Protein AF-A0A3N5HNN5-F1 (afdb_monomer_lite)

pLDDT: mean 74.44, std 19.77, range [36.53, 98.31]

Structure (mmCIF, N/CA/C/O backbone):
data_AF-A0A3N5HNN5-F1
#
_entry.id   AF-A0A3N5HNN5-F1
#
loop_
_atom_site.group_PDB
_atom_site.id
_atom_site.type_symbol
_atom_site.label_atom_id
_atom_site.label_alt_id
_atom_site.label_comp_id
_atom_site.label_asym_id
_atom_site.label_entity_id
_atom_site.label_seq_id
_atom_site.pdbx_PDB_ins_code
_atom_site.Cartn_x
_atom_site.Cartn_y
_atom_site.Cartn_z
_atom_site.occupancy
_atom_site.B_iso_or_equiv
_atom_site.auth_seq_id
_atom_site.auth_comp_id
_atom_site.auth_asym_id
_atom_site.auth_atom_id
_atom_site.pdbx_PDB_model_num
ATOM 1 N N . MET A 1 1 ? -41.755 27.404 -4.865 1.00 36.53 1 MET A N 1
ATOM 2 C CA . MET A 1 1 ? -41.473 27.148 -6.297 1.00 36.53 1 MET A CA 1
ATOM 3 C C . MET A 1 1 ? -39.953 27.106 -6.422 1.00 36.53 1 MET A C 1
ATOM 5 O O . MET A 1 1 ? -39.340 28.124 -6.163 1.00 36.53 1 MET A O 1
ATOM 9 N N . ALA A 1 2 ? -39.311 25.939 -6.336 1.00 42.66 2 ALA A N 1
ATOM 10 C CA . ALA A 1 2 ? -39.135 24.893 -7.355 1.00 42.66 2 ALA A CA 1
ATOM 11 C C . ALA A 1 2 ? -37.869 25.106 -8.217 1.00 42.66 2 ALA A C 1
ATOM 13 O O . ALA A 1 2 ? -37.858 26.008 -9.041 1.00 42.66 2 ALA A O 1
ATOM 14 N N . SER A 1 3 ? -36.909 24.178 -8.058 1.00 51.94 3 SER A N 1
ATOM 15 C CA . SER A 1 3 ? -35.879 23.739 -9.024 1.00 51.94 3 SER A CA 1
ATOM 16 C C . SER A 1 3 ? -34.782 24.740 -9.448 1.00 51.94 3 SER A C 1
ATOM 18 O O . SER A 1 3 ? -35.050 25.909 -9.657 1.00 51.94 3 SER A O 1
ATOM 20 N N . ALA A 1 4 ? -33.515 24.357 -9.634 1.00 43.47 4 ALA A N 1
ATOM 21 C CA . ALA A 1 4 ? -33.016 23.041 -10.017 1.00 43.47 4 ALA A CA 1
ATOM 22 C C . ALA A 1 4 ? -31.589 22.771 -9.502 1.00 43.47 4 ALA A C 1
ATOM 24 O O . ALA A 1 4 ? -30.694 23.607 -9.601 1.00 43.47 4 ALA A O 1
ATOM 25 N N . CYS A 1 5 ? -31.384 21.547 -9.019 1.00 45.41 5 CYS A N 1
ATOM 26 C CA . CYS A 1 5 ? -30.111 20.846 -9.117 1.00 45.41 5 CYS A CA 1
ATOM 27 C C . CYS A 1 5 ? -29.859 20.454 -10.588 1.00 45.41 5 CYS A C 1
ATOM 29 O O . CYS A 1 5 ? -30.796 20.051 -11.274 1.00 45.41 5 CYS A O 1
ATOM 31 N N . GLY A 1 6 ? -28.601 20.478 -11.036 1.00 44.38 6 GLY A N 1
ATOM 32 C CA . GLY A 1 6 ? -28.148 19.884 -12.305 1.00 44.38 6 GLY A CA 1
ATOM 33 C C . GLY A 1 6 ? -27.473 20.911 -13.226 1.00 44.38 6 GLY A C 1
ATOM 34 O O . GLY A 1 6 ? -27.949 22.025 -13.351 1.00 44.38 6 GLY A O 1
ATOM 35 N N . GLY A 1 7 ? -26.353 20.638 -13.889 1.00 39.44 7 GLY A N 1
ATOM 36 C CA . GLY A 1 7 ? -25.809 19.341 -14.259 1.00 39.44 7 GLY A CA 1
ATOM 37 C C . GLY A 1 7 ? -24.356 19.160 -13.842 1.00 39.44 7 GLY A C 1
ATOM 38 O O . GLY A 1 7 ? -23.543 20.082 -13.862 1.00 39.44 7 GLY A O 1
ATOM 39 N N . HIS A 1 8 ? -24.052 17.917 -13.479 1.00 43.38 8 HIS A N 1
ATOM 40 C CA . HIS A 1 8 ? -22.700 17.394 -13.547 1.00 43.38 8 HIS A CA 1
ATOM 41 C C . HIS A 1 8 ? -22.161 17.675 -14.946 1.00 43.38 8 HIS A C 1
ATOM 43 O O . HIS A 1 8 ? -22.853 17.399 -15.927 1.00 43.38 8 HIS A O 1
ATOM 49 N N . ALA A 1 9 ? -20.958 18.248 -15.005 1.00 40.50 9 ALA A N 1
ATOM 50 C CA . ALA A 1 9 ? -20.200 18.407 -16.231 1.00 40.50 9 ALA A CA 1
ATOM 51 C C . ALA A 1 9 ? -20.293 17.106 -17.032 1.00 40.50 9 ALA A C 1
ATOM 53 O O . ALA A 1 9 ? -19.844 16.052 -16.575 1.00 40.50 9 ALA A O 1
ATOM 54 N N . ALA A 1 10 ? -20.970 17.201 -18.173 1.00 40.16 10 ALA A N 1
ATOM 55 C CA . ALA A 1 10 ? -21.006 16.150 -19.157 1.00 40.16 10 ALA A CA 1
ATOM 56 C C . ALA A 1 10 ? -19.562 15.775 -19.494 1.00 40.16 10 ALA A C 1
ATOM 58 O O . ALA A 1 10 ? -18.715 16.652 -19.668 1.00 40.16 10 ALA A O 1
ATOM 59 N N . ASP A 1 11 ? -19.332 14.467 -19.505 1.00 47.06 11 ASP A N 1
ATOM 60 C CA . ASP A 1 11 ? -18.209 13.764 -20.108 1.00 47.06 11 ASP A CA 1
ATOM 61 C C . ASP A 1 11 ? -17.482 14.621 -21.160 1.00 47.06 11 ASP A C 1
ATOM 63 O O . ASP A 1 11 ? -18.006 14.868 -22.246 1.00 47.06 11 ASP A O 1
ATOM 67 N N . ASP A 1 12 ? -16.282 15.100 -20.816 1.00 42.94 12 ASP A N 1
ATOM 68 C CA . ASP A 1 12 ? -15.327 15.613 -21.794 1.00 42.94 12 ASP A CA 1
ATOM 69 C C . ASP A 1 12 ? -14.734 14.397 -22.526 1.00 42.94 12 ASP A C 1
ATOM 71 O O . ASP A 1 12 ? -13.971 13.639 -21.911 1.00 42.94 12 ASP A O 1
ATOM 75 N N . PRO A 1 13 ? -15.052 14.174 -23.817 1.00 46.84 13 PRO A N 1
ATOM 76 C CA . PRO A 1 13 ? -14.622 12.982 -24.548 1.00 46.84 13 PRO A CA 1
ATOM 77 C C . PRO A 1 13 ? -13.095 12.913 -24.741 1.00 46.84 13 PRO A C 1
ATOM 79 O O . PRO A 1 13 ? -12.578 11.886 -25.180 1.00 46.84 13 PRO A O 1
ATOM 82 N N . GLY A 1 14 ? -12.355 13.975 -24.393 1.00 42.44 14 GLY A N 1
ATOM 83 C CA . GLY A 1 14 ? -10.892 14.009 -24.407 1.00 42.44 14 GLY A CA 1
ATOM 84 C C . GLY A 1 14 ? -10.219 13.490 -23.131 1.00 42.44 14 GLY A C 1
ATOM 85 O O . GLY A 1 14 ? -9.043 13.119 -23.171 1.00 42.44 14 GLY A O 1
ATOM 86 N N . ARG A 1 15 ? -10.928 13.411 -21.995 1.00 46.44 15 ARG A N 1
ATOM 87 C CA . ARG A 1 15 ? -10.342 13.025 -20.702 1.00 46.44 15 ARG A CA 1
ATOM 88 C C . ARG A 1 15 ? -10.785 11.629 -20.285 1.00 46.44 15 ARG A C 1
ATOM 90 O O . ARG A 1 15 ? -11.399 11.437 -19.236 1.00 46.44 15 ARG A O 1
ATOM 97 N N . SER A 1 16 ? -10.390 10.625 -21.067 1.00 40.75 16 SER A N 1
ATOM 98 C CA . SER A 1 16 ? -10.400 9.241 -20.583 1.00 40.75 16 SER A CA 1
ATOM 99 C C . SER A 1 16 ? -9.676 9.177 -19.234 1.00 40.75 16 SER A C 1
ATOM 101 O O . SER A 1 16 ? -8.470 9.411 -19.154 1.00 40.75 16 SER A O 1
ATOM 103 N N . ARG A 1 17 ? -10.402 8.839 -18.156 1.00 50.88 17 ARG A N 1
ATOM 104 C CA . ARG A 1 17 ? -9.823 8.585 -16.819 1.00 50.88 17 ARG A CA 1
ATOM 105 C C . ARG A 1 17 ? -8.719 7.517 -16.861 1.00 50.88 17 ARG A C 1
ATOM 107 O O . ARG A 1 17 ? -7.852 7.514 -15.994 1.00 50.88 17 ARG A O 1
ATOM 114 N N . ALA A 1 18 ? -8.716 6.680 -17.900 1.00 45.00 18 ALA A N 1
ATOM 115 C CA . ALA A 1 18 ? -7.668 5.712 -18.199 1.00 45.00 18 ALA A CA 1
ATOM 116 C C . ALA A 1 18 ? -6.301 6.348 -18.524 1.00 45.00 18 ALA A C 1
ATOM 118 O O . ALA A 1 18 ? -5.286 5.743 -18.216 1.00 45.00 18 ALA A O 1
ATOM 119 N N . SER A 1 19 ? -6.242 7.566 -19.076 1.00 46.81 19 SER A N 1
ATOM 120 C CA . SER A 1 19 ? -4.972 8.214 -19.452 1.00 46.81 19 SER A CA 1
ATOM 121 C C . SER A 1 19 ? -4.237 8.873 -18.275 1.00 46.81 19 SER A C 1
ATOM 123 O O . SER A 1 19 ? -3.099 9.308 -18.429 1.00 46.81 19 SER A O 1
ATOM 125 N N . ALA A 1 20 ? -4.871 8.985 -17.099 1.00 51.12 20 ALA A N 1
ATOM 126 C CA . ALA A 1 20 ? -4.248 9.570 -15.904 1.00 51.12 20 ALA A CA 1
ATOM 127 C C . ALA A 1 20 ? -3.376 8.565 -15.126 1.00 51.12 20 ALA A C 1
ATOM 129 O O . ALA A 1 20 ? -2.499 8.963 -14.360 1.00 51.12 20 ALA A O 1
ATOM 130 N N . LEU A 1 21 ? -3.607 7.269 -15.339 1.00 56.22 21 LEU A N 1
ATOM 131 C CA . LEU A 1 21 ? -2.833 6.160 -14.797 1.00 56.22 21 LEU A CA 1
ATOM 132 C C . LEU A 1 21 ? -1.998 5.649 -15.976 1.00 56.22 21 LEU A C 1
ATOM 134 O O . LEU A 1 21 ? -2.577 5.180 -16.946 1.00 56.22 21 LEU A O 1
ATOM 138 N N . GLY A 1 22 ? -0.673 5.822 -15.966 1.00 63.19 22 GLY A N 1
ATOM 139 C CA . GLY A 1 22 ? 0.190 5.425 -17.094 1.00 63.19 22 GLY A CA 1
ATOM 140 C C . GLY A 1 22 ? -0.036 3.979 -17.573 1.00 63.19 22 GLY A C 1
ATOM 141 O O . GLY A 1 22 ? -0.691 3.188 -16.896 1.00 63.19 22 GLY A O 1
ATOM 142 N N . ARG A 1 23 ? 0.518 3.628 -18.741 1.00 78.88 23 ARG A N 1
ATOM 143 C CA . ARG A 1 23 ? 0.301 2.323 -19.406 1.00 78.88 23 ARG A CA 1
ATOM 144 C C . ARG A 1 23 ? 0.444 1.128 -18.464 1.00 78.88 23 ARG A C 1
ATOM 146 O O . ARG A 1 23 ? 1.308 1.144 -17.590 1.00 78.88 23 ARG A O 1
ATOM 153 N N . LYS A 1 24 ? -0.407 0.106 -18.628 1.00 70.88 24 LYS A N 1
ATOM 154 C CA . LYS A 1 24 ? -0.447 -1.028 -17.693 1.00 70.88 24 LYS A CA 1
ATOM 155 C C . LYS A 1 24 ? 0.833 -1.841 -17.788 1.00 70.88 24 LYS A C 1
ATOM 157 O O . LYS A 1 24 ? 1.448 -2.105 -16.761 1.00 70.88 24 LYS A O 1
ATOM 162 N N . THR A 1 25 ? 1.259 -2.133 -19.014 1.00 74.25 25 THR A N 1
ATOM 163 C CA . THR A 1 25 ? 2.457 -2.928 -19.294 1.00 74.25 25 THR A CA 1
ATOM 164 C C . THR A 1 25 ? 3.574 -2.091 -19.903 1.00 74.25 25 THR A C 1
ATOM 166 O O . THR A 1 25 ? 3.350 -1.038 -20.521 1.00 74.25 25 THR A O 1
ATOM 169 N N . ARG A 1 26 ? 4.805 -2.594 -19.790 1.00 76.44 26 ARG A N 1
ATOM 170 C CA . ARG A 1 26 ? 5.971 -2.023 -20.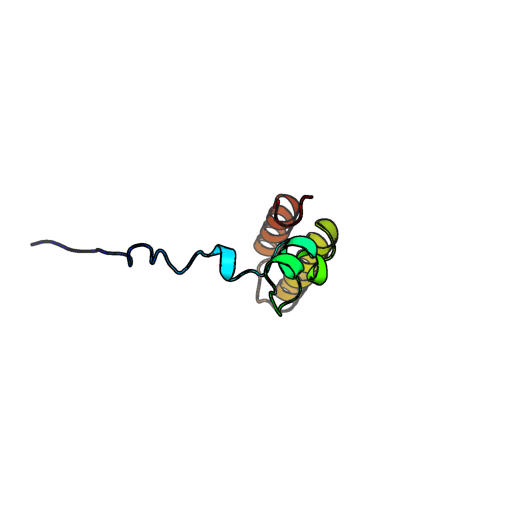473 1.00 76.44 26 ARG A CA 1
ATOM 171 C C . ARG A 1 26 ? 5.777 -1.985 -21.989 1.00 76.44 26 ARG A C 1
ATOM 173 O O . ARG A 1 26 ? 6.166 -1.012 -22.632 1.00 76.44 26 ARG A O 1
ATOM 180 N N . ALA A 1 27 ? 5.168 -3.023 -22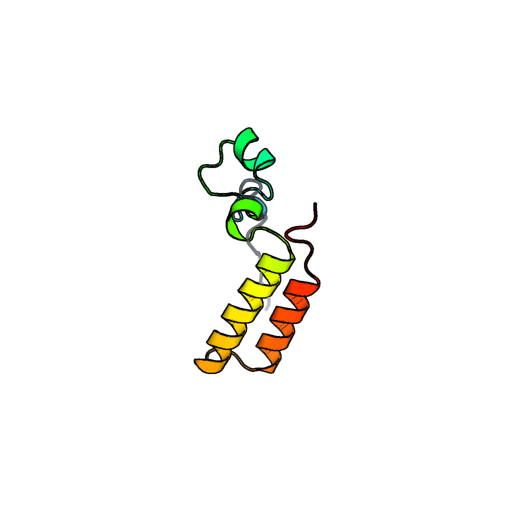.562 1.00 77.88 27 ALA A N 1
ATOM 181 C CA . ALA A 1 27 ? 4.921 -3.111 -24.000 1.00 77.88 27 ALA A CA 1
ATOM 182 C C . ALA A 1 27 ? 4.010 -1.972 -24.490 1.00 77.88 27 ALA A C 1
ATOM 184 O O . ALA A 1 27 ? 4.352 -1.272 -25.444 1.00 77.88 27 ALA A O 1
ATOM 185 N N . GLU A 1 28 ? 2.903 -1.712 -23.789 1.00 75.81 28 GLU A N 1
ATOM 186 C CA . GLU A 1 28 ? 2.007 -0.594 -24.104 1.00 75.81 28 GLU A CA 1
ATOM 187 C C . GLU A 1 28 ? 2.692 0.771 -23.939 1.00 75.81 28 GLU A C 1
ATOM 189 O O . GLU A 1 28 ? 2.459 1.683 -24.743 1.00 75.81 28 GLU A O 1
ATOM 194 N N . ARG A 1 29 ? 3.554 0.925 -22.919 1.00 84.25 29 ARG A N 1
ATOM 195 C CA . ARG A 1 29 ? 4.362 2.141 -22.718 1.00 84.25 29 ARG A CA 1
ATOM 196 C C . ARG A 1 29 ? 5.248 2.418 -23.921 1.00 84.25 29 ARG A C 1
ATOM 198 O O . ARG A 1 29 ? 5.241 3.539 -24.424 1.00 84.25 29 ARG A O 1
ATOM 205 N N . LEU A 1 30 ? 5.987 1.409 -24.375 1.00 79.12 30 LEU A N 1
ATOM 206 C CA . LEU A 1 30 ? 6.930 1.536 -25.485 1.00 79.12 30 LEU A CA 1
ATOM 207 C C . LEU A 1 30 ? 6.219 1.834 -26.810 1.00 79.12 30 LEU A C 1
ATOM 209 O O . LEU A 1 30 ? 6.692 2.679 -27.562 1.00 79.12 30 LEU A O 1
ATOM 213 N N . VAL A 1 31 ? 5.062 1.212 -27.062 1.00 83.00 31 VAL A N 1
ATOM 214 C CA . VAL A 1 31 ? 4.240 1.481 -28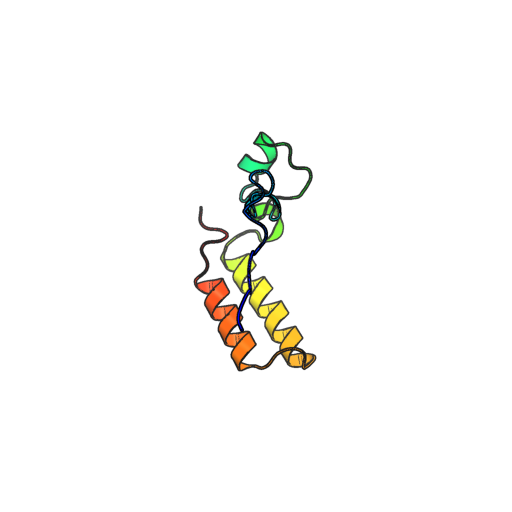.258 1.00 83.00 31 VAL A CA 1
ATOM 215 C C . VAL A 1 31 ? 3.674 2.902 -28.256 1.00 83.00 31 VAL A C 1
ATOM 217 O O . VAL A 1 31 ? 3.606 3.543 -29.300 1.00 83.00 31 VAL A O 1
ATOM 220 N N . THR A 1 32 ? 3.276 3.412 -27.090 1.00 79.50 32 THR A N 1
ATOM 221 C CA . THR A 1 32 ? 2.693 4.760 -26.979 1.00 79.50 32 THR A CA 1
ATOM 222 C C . THR A 1 32 ? 3.760 5.855 -26.869 1.00 79.50 32 THR A C 1
ATOM 224 O O . THR A 1 32 ? 3.474 7.021 -27.124 1.00 79.50 32 THR A O 1
ATOM 227 N N . GLY A 1 33 ? 4.982 5.508 -26.459 1.00 78.19 33 GLY A N 1
ATOM 228 C CA . GLY A 1 33 ? 6.020 6.483 -26.126 1.00 78.19 33 GLY A CA 1
ATOM 229 C C . GLY A 1 33 ? 5.729 7.261 -24.838 1.00 78.19 33 GLY A C 1
ATOM 230 O O . GLY A 1 33 ? 6.106 8.425 -24.731 1.00 78.19 33 GLY A O 1
ATOM 231 N N . ASP A 1 34 ? 5.041 6.650 -23.865 1.00 77.81 34 ASP A N 1
ATOM 232 C CA . ASP A 1 34 ? 4.746 7.321 -22.591 1.00 77.81 34 ASP A CA 1
ATOM 233 C C . ASP A 1 34 ? 6.047 7.476 -21.768 1.00 77.81 34 ASP A C 1
ATOM 235 O O . ASP A 1 34 ? 6.734 6.477 -21.501 1.00 77.81 34 ASP A O 1
ATOM 239 N N . PRO A 1 35 ? 6.431 8.712 -21.385 1.00 80.50 35 PRO A N 1
ATOM 240 C CA . PRO A 1 35 ? 7.651 8.959 -20.622 1.00 80.50 35 PRO A CA 1
ATOM 241 C C . PRO A 1 35 ? 7.560 8.470 -19.169 1.00 80.50 35 PRO A C 1
ATOM 243 O O . PRO A 1 35 ? 8.590 8.349 -18.506 1.00 80.50 35 PRO A O 1
ATOM 246 N N . ARG A 1 36 ? 6.357 8.197 -18.644 1.00 80.06 36 ARG A N 1
ATOM 247 C CA . ARG A 1 36 ? 6.164 7.634 -17.302 1.00 80.06 36 ARG A CA 1
ATOM 248 C C . ARG A 1 36 ? 6.345 6.119 -17.335 1.00 80.06 36 ARG A C 1
ATOM 250 O O . ARG A 1 36 ? 5.876 5.461 -18.258 1.00 80.06 36 ARG A O 1
ATOM 257 N N . LEU A 1 37 ? 6.967 5.555 -16.294 1.00 78.44 37 LEU A N 1
ATOM 258 C CA . LEU A 1 37 ? 7.041 4.100 -16.110 1.00 78.44 37 LEU A CA 1
ATOM 259 C C . LEU A 1 37 ? 5.639 3.489 -16.117 1.00 78.44 37 LEU A C 1
ATOM 261 O O . LEU A 1 37 ? 4.714 4.059 -15.525 1.00 78.44 37 LEU A O 1
ATOM 265 N N . SER A 1 38 ? 5.502 2.331 -16.764 1.00 75.31 38 SER A N 1
ATOM 266 C CA . SER A 1 38 ? 4.254 1.571 -16.754 1.00 75.31 38 SER A CA 1
ATOM 267 C C . SER A 1 38 ? 3.888 1.140 -15.336 1.00 75.31 38 SER A C 1
ATOM 269 O O . SER A 1 38 ? 4.706 1.191 -14.419 1.00 75.31 38 SER A O 1
ATOM 271 N N . LEU A 1 39 ? 2.631 0.765 -15.129 1.00 72.62 39 LEU A N 1
ATOM 272 C CA . LEU A 1 39 ? 2.174 0.271 -13.837 1.00 72.62 39 LEU A CA 1
ATOM 273 C C . LEU A 1 39 ? 2.921 -1.007 -13.433 1.00 72.62 39 LEU A C 1
ATOM 275 O O . LEU A 1 39 ? 3.367 -1.086 -12.295 1.00 72.62 39 LEU A O 1
ATOM 279 N N . GLU A 1 40 ? 3.145 -1.922 -14.377 1.00 70.56 40 GLU A N 1
ATOM 280 C CA . GLU A 1 40 ? 4.036 -3.083 -14.238 1.00 70.56 40 GLU A CA 1
ATOM 281 C C . GLU A 1 40 ? 5.448 -2.650 -13.810 1.00 70.56 40 GLU A C 1
ATOM 283 O O . GLU A 1 40 ? 5.982 -3.128 -12.821 1.00 70.56 40 GLU A O 1
ATOM 288 N N . GLU A 1 41 ? 6.042 -1.647 -14.460 1.00 71.44 41 GLU A N 1
ATOM 289 C CA . GLU A 1 41 ? 7.380 -1.166 -14.083 1.00 71.44 41 GLU A CA 1
ATOM 290 C C . GLU A 1 41 ? 7.425 -0.443 -12.716 1.00 71.44 41 GLU A C 1
ATOM 292 O O . GLU 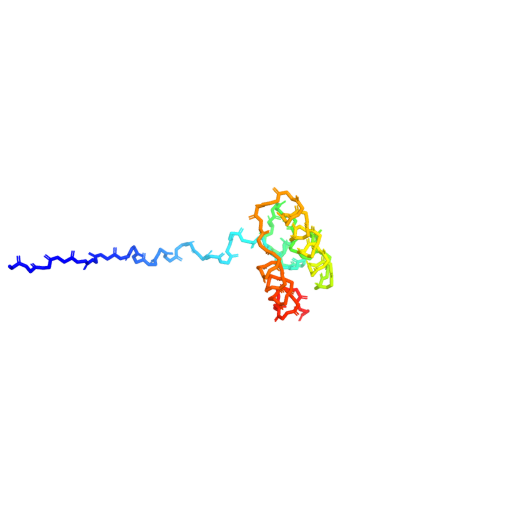A 1 41 ? 8.516 -0.237 -12.186 1.00 71.44 41 GLU A O 1
ATOM 297 N N . ARG A 1 42 ? 6.280 -0.045 -12.134 1.00 75.12 42 ARG A N 1
ATOM 298 C CA . ARG A 1 42 ? 6.206 0.611 -10.809 1.00 75.12 42 ARG A CA 1
ATOM 299 C C . ARG A 1 42 ? 5.814 -0.328 -9.667 1.00 75.12 42 ARG A C 1
ATOM 301 O O . ARG A 1 42 ? 6.385 -0.201 -8.590 1.00 75.12 42 ARG A O 1
ATOM 308 N N . SER A 1 43 ? 4.839 -1.211 -9.884 1.00 67.44 43 SER A N 1
ATOM 309 C CA . SER A 1 43 ? 4.303 -2.143 -8.874 1.00 67.44 43 SER A CA 1
ATOM 310 C C . SER A 1 43 ? 4.792 -3.587 -9.072 1.00 67.44 43 SER A C 1
ATOM 312 O O . SER A 1 43 ? 4.502 -4.429 -8.228 1.00 67.44 43 SER A O 1
ATOM 314 N N . ALA A 1 44 ? 5.582 -3.864 -10.121 1.00 70.56 44 ALA A N 1
ATOM 315 C CA . ALA A 1 44 ? 6.044 -5.184 -10.571 1.00 70.56 44 ALA A CA 1
ATOM 316 C C . ALA A 1 44 ? 4.895 -6.119 -10.977 1.00 70.56 44 ALA A C 1
ATOM 318 O O . ALA A 1 44 ? 4.634 -6.291 -12.163 1.00 70.56 44 ALA A O 1
ATOM 319 N N . ASP A 1 45 ? 4.164 -6.642 -9.998 1.00 73.94 45 ASP A N 1
ATOM 320 C CA . ASP A 1 45 ? 3.132 -7.664 -10.159 1.00 73.94 45 ASP A CA 1
ATOM 321 C C . ASP A 1 45 ? 1.947 -7.377 -9.225 1.00 73.94 45 ASP A C 1
ATOM 323 O O . ASP A 1 45 ? 2.044 -6.548 -8.316 1.00 73.94 45 ASP A O 1
ATOM 327 N N . HIS A 1 46 ? 0.835 -8.100 -9.397 1.00 79.81 46 HIS A N 1
ATOM 328 C CA . HIS A 1 46 ? -0.340 -7.993 -8.517 1.00 79.81 46 HIS A CA 1
ATOM 329 C C . HIS A 1 46 ? 0.016 -8.127 -7.027 1.00 79.81 46 HIS A C 1
ATOM 331 O O . HIS A 1 46 ? -0.392 -7.307 -6.209 1.00 79.81 46 HIS A O 1
ATOM 337 N N . ASP A 1 47 ? 0.865 -9.096 -6.673 1.00 80.12 47 ASP A N 1
ATOM 338 C CA . ASP A 1 47 ? 1.370 -9.257 -5.302 1.00 80.12 47 ASP A CA 1
ATOM 339 C C . ASP A 1 47 ? 2.188 -8.049 -4.819 1.00 80.12 47 ASP A C 1
ATOM 341 O O . ASP A 1 47 ? 2.141 -7.682 -3.642 1.00 80.12 47 ASP A O 1
ATOM 345 N N . GLY A 1 48 ? 2.942 -7.409 -5.716 1.00 81.69 48 GLY A N 1
ATOM 346 C CA . GLY A 1 48 ? 3.684 -6.188 -5.411 1.00 81.69 48 GLY A CA 1
ATOM 347 C C . GLY A 1 48 ? 2.751 -5.028 -5.066 1.00 81.69 48 GLY A C 1
ATOM 348 O O . GLY A 1 48 ? 2.994 -4.315 -4.088 1.00 81.69 48 GLY A O 1
ATOM 349 N N . ASP A 1 49 ? 1.640 -4.909 -5.791 1.00 81.75 49 ASP A N 1
ATOM 350 C CA . ASP A 1 49 ? 0.600 -3.916 -5.526 1.00 81.75 49 ASP A CA 1
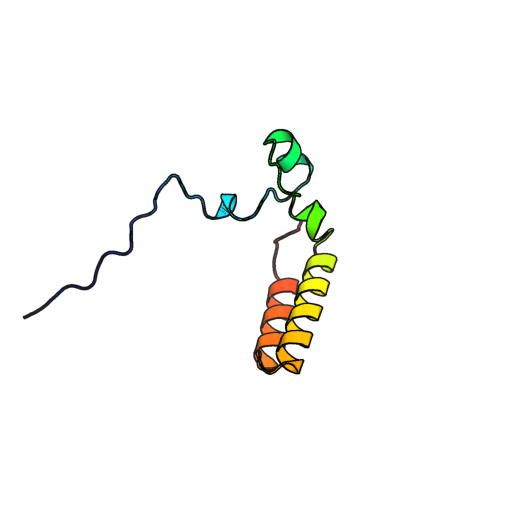ATOM 351 C C . ASP A 1 49 ? -0.090 -4.158 -4.174 1.00 81.75 49 ASP A C 1
ATOM 353 O O . ASP A 1 49 ? -0.143 -3.261 -3.328 1.00 81.75 49 ASP A O 1
ATOM 357 N N . VAL A 1 50 ? -0.509 -5.398 -3.897 1.00 88.31 50 VAL A N 1
ATOM 358 C CA . VAL A 1 50 ? -1.130 -5.770 -2.613 1.00 88.31 50 VAL A CA 1
ATOM 359 C C . VAL A 1 50 ? -0.186 -5.496 -1.439 1.00 88.31 50 VAL A C 1
ATOM 361 O O . VAL A 1 50 ? -0.609 -4.963 -0.405 1.00 88.31 50 VAL A O 1
ATOM 364 N N . ARG A 1 51 ? 1.110 -5.797 -1.584 1.00 88.88 51 ARG A N 1
ATOM 365 C CA . ARG A 1 51 ? 2.124 -5.508 -0.557 1.00 88.88 51 ARG A CA 1
ATOM 366 C C . ARG A 1 51 ? 2.310 -4.009 -0.339 1.00 88.88 51 ARG A C 1
ATOM 368 O O . ARG A 1 51 ? 2.387 -3.579 0.814 1.00 88.88 51 ARG A O 1
ATOM 375 N N . ALA A 1 52 ? 2.356 -3.218 -1.411 1.00 87.94 52 ALA A N 1
ATOM 376 C CA . ALA A 1 52 ? 2.484 -1.766 -1.325 1.00 87.94 52 ALA A CA 1
ATOM 377 C C . ALA A 1 52 ? 1.268 -1.131 -0.630 1.00 87.94 52 ALA A C 1
ATOM 379 O O . ALA A 1 52 ? 1.437 -0.318 0.283 1.00 87.94 52 ALA A O 1
ATOM 380 N N . VAL A 1 53 ? 0.051 -1.557 -0.989 1.00 92.12 53 VAL A N 1
ATOM 381 C CA . VAL A 1 53 ? -1.189 -1.104 -0.339 1.00 92.12 53 VAL A CA 1
ATOM 382 C C . VAL A 1 53 ? -1.205 -1.493 1.137 1.00 92.12 53 VAL A C 1
ATOM 384 O O . VAL A 1 53 ? -1.526 -0.662 1.986 1.00 92.12 53 VAL A O 1
ATOM 387 N N . THR A 1 54 ? -0.797 -2.720 1.464 1.00 94.75 54 THR A N 1
ATOM 388 C CA . THR A 1 54 ? -0.727 -3.198 2.852 1.00 94.75 54 THR A CA 1
ATOM 389 C C . THR A 1 54 ? 0.216 -2.344 3.696 1.00 94.75 54 THR A C 1
ATOM 391 O O . THR A 1 54 ? -0.156 -1.901 4.783 1.00 94.75 54 THR A O 1
ATOM 394 N N . ALA A 1 55 ? 1.420 -2.058 3.192 1.00 96.00 55 ALA A N 1
ATOM 395 C CA . ALA A 1 55 ? 2.395 -1.230 3.896 1.00 96.00 55 ALA A CA 1
ATOM 396 C C . ALA A 1 55 ? 1.878 0.200 4.126 1.00 96.00 55 ALA A C 1
ATOM 398 O O . ALA A 1 55 ? 1.945 0.710 5.245 1.00 96.00 55 ALA A O 1
ATOM 399 N N . ALA A 1 56 ? 1.307 0.826 3.093 1.00 96.50 56 ALA A N 1
ATOM 400 C CA . ALA A 1 56 ? 0.761 2.177 3.190 1.00 96.50 56 ALA A CA 1
ATOM 401 C C . ALA A 1 56 ? -0.425 2.257 4.165 1.00 96.50 56 ALA A C 1
ATOM 403 O O . ALA A 1 56 ? -0.504 3.184 4.972 1.00 96.50 56 ALA A O 1
ATOM 404 N N . ALA A 1 57 ? -1.330 1.275 4.124 1.00 97.31 57 ALA A N 1
ATOM 405 C CA . ALA A 1 57 ? -2.503 1.240 4.988 1.00 97.31 57 ALA A CA 1
ATOM 406 C C . ALA A 1 57 ? -2.129 0.993 6.460 1.00 97.31 57 ALA A C 1
ATOM 408 O O . ALA A 1 57 ? -2.704 1.628 7.343 1.00 97.31 57 ALA A O 1
ATOM 409 N N . ASN A 1 58 ? -1.136 0.137 6.733 1.00 97.94 58 ASN A N 1
ATOM 410 C CA . ASN A 1 58 ? -0.590 -0.051 8.082 1.00 97.94 58 ASN A CA 1
ATOM 411 C C . ASN A 1 58 ? 0.000 1.249 8.636 1.00 97.94 58 ASN A C 1
ATOM 413 O O . ASN A 1 58 ? -0.390 1.688 9.715 1.00 97.94 58 ASN A O 1
ATOM 417 N N . HIS A 1 59 ? 0.861 1.908 7.860 1.00 98.12 59 HIS A N 1
ATOM 418 C CA . HIS A 1 59 ? 1.474 3.172 8.262 1.00 98.12 59 HIS A CA 1
ATOM 419 C C . HIS A 1 59 ? 0.424 4.271 8.503 1.00 98.12 59 HIS A C 1
ATOM 421 O O . HIS A 1 59 ? 0.522 5.047 9.449 1.00 98.12 59 HIS A O 1
ATOM 427 N N . ALA A 1 60 ? -0.636 4.328 7.691 1.00 97.94 60 ALA A N 1
ATOM 428 C CA . ALA A 1 60 ? -1.719 5.289 7.889 1.00 97.94 60 ALA A CA 1
ATOM 429 C C . ALA A 1 60 ? -2.513 5.045 9.188 1.00 97.94 60 ALA A C 1
ATOM 431 O O . ALA A 1 60 ? -2.969 6.011 9.801 1.00 97.94 60 ALA A O 1
ATOM 432 N N . VAL A 1 61 ? -2.660 3.787 9.625 1.00 98.31 61 VAL A N 1
ATOM 433 C CA . VAL A 1 61 ? -3.260 3.451 10.929 1.00 98.31 61 VAL A CA 1
ATOM 434 C C . VAL A 1 61 ? -2.342 3.867 12.073 1.00 98.31 61 VAL A C 1
ATOM 436 O O . VAL A 1 61 ? -2.807 4.495 13.020 1.00 98.31 61 VAL A O 1
ATOM 439 N N . GLU A 1 62 ? -1.045 3.569 11.974 1.00 98.12 62 GLU A N 1
ATOM 440 C CA . GLU A 1 62 ? -0.046 3.964 12.980 1.00 98.12 62 GLU A CA 1
ATOM 441 C C . GLU A 1 62 ? -0.004 5.482 13.177 1.00 98.12 62 GLU A C 1
ATOM 443 O O . GLU A 1 62 ? 0.066 5.972 14.302 1.00 98.12 62 GLU A O 1
ATOM 448 N N . MET A 1 63 ? -0.128 6.231 12.083 1.00 97.94 63 MET A N 1
ATOM 449 C CA . MET A 1 63 ? -0.173 7.692 12.096 1.00 97.94 63 MET A CA 1
ATOM 450 C C . MET A 1 63 ? -1.539 8.269 12.508 1.00 97.94 63 MET A C 1
ATOM 452 O O . MET A 1 63 ? -1.688 9.487 12.589 1.00 97.94 63 MET A O 1
ATOM 456 N N . GLY A 1 64 ? -2.554 7.429 12.735 1.00 97.31 64 GLY A N 1
ATOM 457 C CA . GLY A 1 64 ? -3.908 7.860 13.096 1.00 97.31 64 GLY A CA 1
ATOM 458 C C . GLY A 1 64 ? -4.706 8.501 11.953 1.00 97.31 64 GLY A C 1
ATOM 459 O O . GLY A 1 64 ? -5.772 9.064 12.192 1.00 97.31 64 GLY A O 1
ATOM 460 N N . PHE A 1 65 ? -4.225 8.413 10.709 1.00 97.56 65 PHE A N 1
ATOM 461 C CA . PHE A 1 65 ? -4.939 8.897 9.520 1.00 97.56 65 PHE A CA 1
ATOM 462 C C . PHE A 1 65 ? -6.011 7.924 9.031 1.00 97.56 65 PHE A C 1
ATOM 464 O O . PHE A 1 65 ? -6.886 8.310 8.254 1.00 97.56 65 PHE A O 1
ATOM 471 N N . LEU A 1 66 ? -5.938 6.661 9.453 1.00 97.25 66 LEU A N 1
ATOM 472 C CA . LEU A 1 66 ? -6.833 5.610 8.998 1.00 97.25 66 LEU A CA 1
ATOM 473 C C . LEU A 1 66 ? -7.325 4.750 10.162 1.00 97.25 66 LEU A C 1
ATOM 475 O O . LEU A 1 66 ? -6.571 4.399 11.065 1.00 97.25 66 LEU A O 1
ATOM 479 N N . LEU A 1 67 ? -8.602 4.373 10.120 1.00 98.12 67 LEU A N 1
ATOM 480 C CA . LEU A 1 67 ? -9.160 3.396 11.052 1.00 98.12 67 LEU A CA 1
ATOM 481 C C . LEU A 1 67 ? -8.722 1.976 10.650 1.00 98.12 67 LEU A C 1
ATOM 483 O O . LEU A 1 67 ? -8.678 1.681 9.452 1.00 98.12 67 LEU A O 1
ATOM 487 N N . PRO A 1 68 ? -8.490 1.058 11.609 1.00 97.25 68 PRO A N 1
ATOM 488 C CA . PRO A 1 68 ? -8.118 -0.326 11.303 1.00 97.25 68 PRO A CA 1
ATOM 489 C C . PRO A 1 68 ? -9.088 -1.032 10.343 1.00 97.25 68 PRO A C 1
ATOM 491 O O . PRO A 1 68 ? -8.653 -1.704 9.415 1.00 97.25 68 PRO A O 1
ATOM 494 N N . 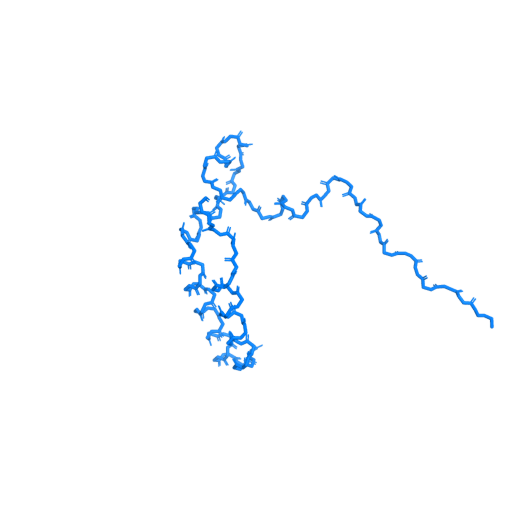ALA A 1 69 ? -10.398 -0.800 10.490 1.00 97.00 69 ALA A N 1
ATOM 495 C CA . ALA A 1 69 ? -11.406 -1.371 9.594 1.00 97.00 69 ALA A CA 1
ATOM 496 C C . ALA A 1 69 ? -11.237 -0.908 8.133 1.00 97.00 69 ALA A C 1
ATOM 498 O O . ALA A 1 69 ? -11.438 -1.685 7.201 1.00 97.00 69 ALA A O 1
ATOM 499 N N . ASN A 1 70 ? -10.829 0.346 7.917 1.00 95.62 70 ASN A N 1
ATOM 500 C CA . ASN A 1 70 ? -10.597 0.881 6.577 1.00 95.62 70 ASN A CA 1
ATOM 501 C C . ASN A 1 70 ? -9.296 0.345 5.976 1.00 95.62 70 ASN A C 1
ATOM 503 O O . ASN A 1 70 ? -9.249 0.091 4.776 1.00 95.62 70 ASN A O 1
ATOM 507 N N . ARG A 1 71 ? -8.259 0.131 6.797 1.00 97.44 71 ARG A N 1
ATOM 508 C CA . ARG A 1 71 ? -7.049 -0.583 6.367 1.00 97.44 71 ARG A CA 1
ATOM 509 C C . ARG A 1 71 ? -7.419 -1.963 5.828 1.00 97.44 71 ARG A C 1
ATOM 511 O O . ARG A 1 71 ? -7.030 -2.295 4.713 1.00 97.44 71 ARG A O 1
ATOM 518 N N . ASP A 1 72 ? -8.191 -2.732 6.592 1.00 96.81 72 ASP A N 1
ATOM 519 C CA . ASP A 1 72 ? -8.570 -4.096 6.210 1.00 96.81 72 ASP A CA 1
ATOM 520 C C . ASP A 1 72 ? -9.402 -4.101 4.919 1.00 96.81 72 ASP A C 1
ATOM 522 O O . ASP A 1 72 ? -9.158 -4.905 4.018 1.00 96.81 72 ASP A O 1
ATOM 526 N N . ALA A 1 73 ? -10.318 -3.137 4.777 1.00 96.00 73 ALA A N 1
ATOM 527 C CA . ALA A 1 73 ? -11.091 -2.952 3.554 1.00 96.00 73 ALA A CA 1
ATOM 528 C C . ALA A 1 73 ? -10.210 -2.617 2.337 1.00 96.00 73 ALA A C 1
ATOM 530 O O . ALA A 1 73 ? -10.442 -3.161 1.258 1.00 96.00 73 ALA A O 1
ATOM 531 N N . PHE A 1 74 ? -9.194 -1.762 2.485 1.00 93.00 74 PHE A N 1
ATOM 532 C CA . PHE A 1 74 ? -8.287 -1.424 1.384 1.00 93.00 74 PHE A CA 1
ATOM 533 C C . PHE A 1 74 ? -7.384 -2.586 0.980 1.00 93.00 74 PHE A C 1
ATOM 535 O O . PHE A 1 74 ? -7.185 -2.802 -0.213 1.00 93.00 74 PHE A O 1
ATOM 542 N N . ILE A 1 75 ? -6.898 -3.373 1.940 1.00 93.38 75 ILE A N 1
ATOM 543 C CA . ILE A 1 75 ? -6.118 -4.581 1.646 1.00 93.38 75 ILE A CA 1
ATOM 544 C C . ILE A 1 75 ? -6.985 -5.600 0.895 1.00 93.38 75 ILE A C 1
ATOM 546 O O . ILE A 1 75 ? -6.558 -6.135 -0.126 1.00 93.38 75 ILE A O 1
ATOM 550 N N . ALA A 1 76 ? -8.225 -5.824 1.344 1.00 92.44 76 ALA A N 1
ATOM 551 C CA . ALA A 1 76 ? -9.153 -6.737 0.679 1.00 92.44 76 ALA A CA 1
ATOM 552 C C . ALA A 1 76 ? -9.513 -6.273 -0.743 1.00 92.44 76 ALA A C 1
ATOM 554 O O . ALA A 1 76 ? -9.558 -7.084 -1.667 1.00 92.44 76 ALA A O 1
ATOM 555 N N . GLN A 1 77 ? -9.732 -4.969 -0.936 1.00 89.94 77 GLN A N 1
ATOM 556 C CA . GLN A 1 77 ? -9.990 -4.400 -2.259 1.00 89.94 77 GLN A CA 1
ATOM 557 C C . GLN A 1 77 ? -8.786 -4.544 -3.186 1.00 89.94 77 GLN A C 1
ATOM 559 O O . GLN A 1 77 ? -8.974 -4.926 -4.334 1.00 89.94 77 GLN A O 1
ATOM 564 N N . ALA A 1 78 ? -7.569 -4.280 -2.702 1.00 88.12 78 ALA A N 1
ATOM 565 C CA . ALA A 1 78 ? -6.357 -4.468 -3.491 1.00 88.12 78 ALA A CA 1
ATOM 566 C C . ALA A 1 78 ? -6.179 -5.935 -3.892 1.00 88.12 78 ALA A C 1
ATOM 568 O O . ALA A 1 78 ? -5.962 -6.217 -5.065 1.00 88.12 78 ALA A O 1
ATOM 569 N N . ALA A 1 79 ? -6.378 -6.871 -2.959 1.00 86.75 79 ALA A N 1
ATOM 570 C CA . ALA A 1 79 ? -6.295 -8.302 -3.239 1.00 86.75 79 ALA A CA 1
ATOM 571 C C . ALA A 1 79 ? -7.316 -8.766 -4.294 1.00 86.75 79 ALA A C 1
ATOM 573 O O . ALA A 1 79 ? -6.990 -9.604 -5.133 1.00 86.75 79 ALA A O 1
ATOM 574 N N . ALA A 1 80 ? -8.528 -8.204 -4.274 1.00 87.12 80 ALA A N 1
ATOM 575 C CA . ALA A 1 80 ? -9.592 -8.504 -5.233 1.00 87.12 80 ALA A CA 1
ATOM 576 C C . ALA A 1 80 ? -9.489 -7.713 -6.553 1.00 87.12 80 ALA A C 1
ATOM 578 O O . ALA A 1 80 ? -10.257 -7.966 -7.484 1.00 87.12 80 ALA A O 1
ATOM 579 N N . SER A 1 81 ? -8.596 -6.725 -6.631 1.00 80.44 81 SER A N 1
ATOM 580 C CA . SER A 1 81 ? -8.488 -5.832 -7.780 1.00 80.44 81 SER A CA 1
ATOM 581 C C . SER A 1 81 ? -7.756 -6.499 -8.939 1.00 80.44 81 SER A C 1
ATOM 583 O O . SER A 1 81 ? -6.798 -7.231 -8.748 1.00 80.44 81 SER A O 1
ATOM 585 N N . ASN A 1 82 ? -8.166 -6.203 -10.170 1.00 69.69 82 ASN A N 1
ATOM 586 C CA . ASN A 1 82 ? -7.588 -6.794 -11.381 1.00 69.69 82 ASN A CA 1
ATOM 587 C C . ASN A 1 82 ? -6.653 -5.801 -12.106 1.00 69.69 82 ASN A C 1
ATOM 589 O O . ASN A 1 82 ? -6.641 -5.705 -13.336 1.00 69.69 82 ASN A O 1
ATOM 593 N N . VAL A 1 83 ? -5.936 -4.984 -11.330 1.00 67.38 83 VAL A N 1
ATOM 594 C CA . VAL A 1 83 ? -5.154 -3.837 -11.820 1.00 67.38 83 VAL A CA 1
ATOM 595 C C . VAL A 1 83 ? -3.874 -4.269 -12.552 1.00 67.38 83 VAL A C 1
ATOM 597 O O . VAL A 1 83 ? -3.497 -3.610 -13.522 1.00 67.38 83 VAL A O 1
ATOM 600 N N . LEU A 1 84 ? -3.277 -5.403 -12.163 1.00 63.44 84 LEU A N 1
ATOM 601 C CA . LEU A 1 84 ? -2.078 -6.002 -12.769 1.00 63.44 84 LEU A CA 1
ATOM 602 C C . LEU A 1 84 ? -2.269 -7.501 -13.033 1.00 63.44 84 LEU A C 1
ATOM 604 O O . LEU A 1 84 ? -1.570 -8.343 -12.478 1.00 63.44 84 LEU A O 1
ATOM 608 N N . VAL A 1 85 ? -3.248 -7.843 -13.864 1.00 55.97 85 VAL A N 1
ATOM 609 C CA . VAL A 1 85 ? -3.466 -9.233 -14.295 1.00 55.97 85 VAL A CA 1
ATOM 610 C C . VAL A 1 85 ? -3.013 -9.325 -15.750 1.00 55.97 85 VAL A C 1
ATOM 612 O O . VAL A 1 85 ? -3.334 -8.390 -16.493 1.00 55.97 85 VAL A O 1
ATOM 615 N N . PRO A 1 86 ? -2.208 -10.344 -16.114 1.00 50.38 86 PRO A N 1
ATOM 616 C CA . PRO A 1 86 ? -1.559 -10.432 -17.423 1.00 50.38 86 PRO A CA 1
ATOM 617 C C . PRO A 1 86 ? -2.535 -10.364 -18.600 1.00 50.38 86 PRO A C 1
ATOM 619 O O . PRO A 1 86 ? -3.680 -10.857 -18.463 1.00 50.38 86 PRO A O 1
#

Foldseek 3Di:
DDDDDDDDPPDPVPDDVVVVQAAQDPVVCVVVVPPDDHVCRVQVALVSQLVVLLVVLVVCVVVVNDDPVVSVVSSVCSNVDPSGDD

Sequence (86 aa):
MASACGGHAADDPGRSRASALGRKTRAERLVTGDPRLSLEERSADHDGDVRAVTAAANHAVEMGFLLPANRDAFIAQAAASNVLVP

Radius of gyration: 18.13 Å; chains: 1; bounding box: 49×38×41 Å

Secondary structure (DSSP, 8-state):
------------TT--GGGGS--SSHHHHHHHT-SSPPHHHHH-SHHHHHHHHHHHHHHHHHTTSS-HHHHHHHHHHHHH--TT--